Protein AF-A0A2G2G311-F1 (afdb_monomer_lite)

pLDDT: mean 85.08, std 13.62, range [51.59, 98.31]

Radius of gyration: 14.07 Å; chains: 1; bounding box: 33×25×42 Å

Structure (mmCIF, N/CA/C/O backbone):
data_AF-A0A2G2G311-F1
#
_entry.id   AF-A0A2G2G311-F1
#
loop_
_atom_site.group_PDB
_atom_site.id
_atom_site.type_symbol
_atom_site.label_atom_id
_atom_site.label_alt_id
_atom_site.label_comp_id
_atom_site.label_asym_id
_atom_site.label_entity_id
_atom_site.label_seq_id
_atom_site.pdbx_PDB_ins_code
_atom_site.Cartn_x
_atom_site.Cartn_y
_atom_site.Cartn_z
_atom_site.occupancy
_atom_site.B_iso_or_equiv
_atom_site.auth_seq_id
_atom_site.auth_comp_id
_atom_site.auth_asym_id
_atom_site.auth_atom_id
_atom_site.pdbx_PDB_model_num
ATOM 1 N N . MET A 1 1 ? 16.307 9.026 3.964 1.00 52.84 1 MET A N 1
ATOM 2 C CA . MET A 1 1 ? 15.283 8.804 2.924 1.00 52.84 1 MET A CA 1
ATOM 3 C C . MET A 1 1 ? 14.215 9.876 2.986 1.00 52.84 1 MET A C 1
ATOM 5 O O . MET A 1 1 ? 13.502 9.950 3.980 1.00 52.84 1 MET A O 1
ATOM 9 N N . ASP A 1 2 ? 14.129 10.684 1.928 1.00 55.81 2 ASP A N 1
ATOM 10 C CA . ASP A 1 2 ? 13.307 11.902 1.910 1.00 55.81 2 ASP A CA 1
ATOM 11 C C . ASP A 1 2 ? 12.074 11.801 0.999 1.00 55.81 2 ASP A C 1
ATOM 13 O O . ASP A 1 2 ? 11.094 12.500 1.244 1.00 55.81 2 ASP A O 1
ATOM 17 N N . VAL A 1 3 ? 12.078 10.948 -0.038 1.00 54.41 3 VAL A N 1
ATOM 18 C CA . VAL A 1 3 ? 10.929 10.772 -0.946 1.00 54.41 3 VAL A CA 1
ATOM 19 C C . VAL A 1 3 ? 10.929 9.364 -1.546 1.00 54.41 3 VAL A C 1
ATOM 21 O O . VAL A 1 3 ? 11.957 8.882 -2.023 1.00 54.41 3 VAL A O 1
ATOM 24 N N . SER A 1 4 ? 9.762 8.730 -1.601 1.00 60.53 4 SER A N 1
ATOM 25 C CA . SER A 1 4 ? 9.512 7.577 -2.463 1.00 60.53 4 SER A CA 1
ATOM 26 C C . SER A 1 4 ? 8.237 7.762 -3.267 1.00 60.53 4 SER A C 1
ATOM 28 O O . SER A 1 4 ? 7.318 8.468 -2.850 1.00 60.53 4 SER A O 1
ATOM 30 N N . GLY A 1 5 ? 8.214 7.170 -4.457 1.00 61.78 5 GLY A N 1
ATOM 31 C CA . GLY A 1 5 ? 7.080 7.232 -5.365 1.00 61.78 5 GLY A CA 1
ATOM 32 C C . GLY A 1 5 ? 6.890 5.912 -6.096 1.00 61.78 5 GLY A C 1
ATOM 33 O O . GLY A 1 5 ? 7.841 5.169 -6.334 1.00 61.78 5 GLY A O 1
ATOM 34 N N . ILE A 1 6 ? 5.642 5.635 -6.454 1.00 72.31 6 ILE A N 1
ATOM 35 C CA . ILE A 1 6 ? 5.285 4.571 -7.389 1.00 72.31 6 ILE A CA 1
ATOM 36 C C . ILE A 1 6 ? 5.026 5.247 -8.732 1.00 72.31 6 ILE A C 1
ATOM 38 O O . ILE A 1 6 ? 4.237 6.190 -8.810 1.00 72.31 6 ILE A O 1
ATOM 42 N N . PHE A 1 7 ? 5.706 4.778 -9.771 1.00 63.59 7 PHE A N 1
ATOM 43 C CA . PHE A 1 7 ? 5.576 5.273 -11.135 1.00 63.59 7 PHE A CA 1
ATOM 44 C C . PHE A 1 7 ? 4.925 4.186 -11.983 1.00 63.59 7 PHE A C 1
ATOM 46 O O . PHE A 1 7 ? 5.271 3.014 -11.869 1.00 63.59 7 PHE A O 1
ATOM 53 N N . VAL A 1 8 ? 3.977 4.562 -12.835 1.00 65.94 8 VAL A N 1
ATOM 54 C CA . VAL A 1 8 ? 3.384 3.654 -13.820 1.00 65.94 8 VAL A CA 1
ATOM 55 C C . VAL A 1 8 ? 3.875 4.108 -15.187 1.00 65.94 8 VAL A C 1
ATOM 57 O O . VAL A 1 8 ? 3.582 5.232 -15.595 1.00 65.94 8 VAL A O 1
ATOM 60 N N . ILE A 1 9 ? 4.655 3.264 -15.864 1.00 65.88 9 ILE A N 1
ATOM 61 C CA . ILE A 1 9 ? 5.176 3.539 -17.205 1.00 65.88 9 ILE A CA 1
ATOM 62 C C . ILE A 1 9 ? 4.379 2.689 -18.192 1.00 65.88 9 ILE A C 1
ATOM 64 O O . ILE A 1 9 ? 4.337 1.467 -18.078 1.00 65.88 9 ILE A O 1
ATOM 68 N N . THR A 1 10 ? 3.714 3.364 -19.127 1.00 61.22 10 THR A N 1
ATOM 69 C CA . THR A 1 10 ? 2.868 2.758 -20.176 1.00 61.22 10 THR A CA 1
ATOM 70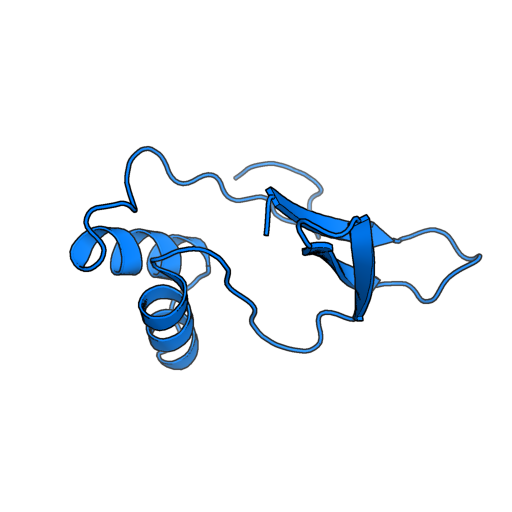 C C . THR A 1 10 ? 3.273 3.229 -21.574 1.00 61.22 10 THR A C 1
ATOM 72 O O . THR A 1 10 ? 2.491 3.113 -22.516 1.00 61.22 10 THR A O 1
ATOM 75 N N . ASP A 1 11 ? 4.466 3.824 -21.701 1.00 55.66 11 ASP A N 1
ATOM 76 C CA . ASP A 1 11 ? 4.958 4.379 -22.960 1.00 55.66 11 ASP A CA 1
ATOM 77 C C . ASP A 1 11 ? 6.083 3.507 -23.527 1.00 55.66 11 ASP A C 1
ATOM 79 O O . ASP A 1 11 ? 7.046 3.172 -22.830 1.00 55.66 11 ASP A O 1
ATOM 83 N N . GLY A 1 12 ? 5.942 3.148 -24.805 1.00 51.59 12 GLY A N 1
ATOM 84 C CA . GLY A 1 12 ? 6.646 2.047 -25.477 1.00 51.59 12 GLY A CA 1
ATOM 85 C C . GLY A 1 12 ? 8.153 2.229 -25.689 1.00 51.59 12 GLY A C 1
ATOM 86 O O . GLY A 1 12 ? 8.778 1.393 -26.341 1.00 51.59 12 GLY A O 1
ATOM 87 N N . ASP A 1 13 ? 8.739 3.293 -25.143 1.00 58.41 13 ASP A N 1
ATOM 88 C CA . ASP A 1 13 ? 10.187 3.498 -25.074 1.00 58.41 13 ASP A CA 1
ATOM 89 C C . ASP A 1 13 ? 10.822 2.769 -23.867 1.00 58.41 13 ASP A C 1
ATOM 91 O O . ASP A 1 13 ? 12.045 2.628 -23.797 1.00 58.41 13 ASP A O 1
ATOM 95 N N . CYS A 1 14 ? 10.005 2.278 -22.926 1.00 59.25 14 CYS A N 1
ATOM 96 C CA . CYS A 1 14 ? 10.404 1.505 -21.745 1.00 59.25 14 CYS A CA 1
ATOM 97 C C . CYS A 1 14 ? 9.665 0.154 -21.678 1.00 59.25 14 CYS A C 1
ATOM 99 O O . CYS A 1 14 ? 8.759 -0.117 -22.461 1.00 59.25 14 CYS A O 1
ATOM 101 N N . VAL A 1 15 ? 10.059 -0.721 -20.744 1.00 65.06 15 VAL A N 1
ATOM 102 C CA . VAL A 1 15 ? 9.270 -1.928 -20.448 1.00 65.06 15 VAL A CA 1
ATOM 103 C C . VAL A 1 15 ? 7.994 -1.486 -19.733 1.00 65.06 15 VAL A C 1
ATOM 105 O O . VAL A 1 15 ? 8.076 -0.837 -18.693 1.00 65.06 15 VAL A O 1
ATOM 108 N N . ASP A 1 16 ? 6.830 -1.830 -20.283 1.00 74.25 16 ASP A N 1
ATOM 109 C CA . ASP A 1 16 ? 5.544 -1.556 -19.635 1.00 74.25 16 ASP A CA 1
ATOM 110 C C . ASP A 1 16 ? 5.521 -2.172 -18.231 1.00 74.25 16 ASP A C 1
ATOM 112 O O . ASP A 1 16 ? 5.782 -3.368 -18.055 1.00 74.25 16 ASP A O 1
ATOM 116 N N . GLY A 1 17 ? 5.211 -1.362 -17.218 1.00 76.00 17 GLY A N 1
ATOM 117 C CA . GLY A 1 17 ? 5.222 -1.843 -15.845 1.00 76.00 17 GLY A CA 1
ATOM 118 C C . GLY A 1 17 ? 4.985 -0.787 -14.775 1.00 76.00 17 GLY A C 1
ATOM 119 O O . GLY A 1 17 ? 5.012 0.426 -15.003 1.00 76.00 17 GLY A O 1
ATOM 120 N N . VAL A 1 18 ? 4.764 -1.287 -13.562 1.00 80.69 18 VAL A N 1
ATOM 121 C CA . VAL A 1 18 ? 4.788 -0.488 -12.338 1.00 80.69 18 VAL A CA 1
ATOM 122 C C . VAL A 1 18 ? 6.214 -0.492 -11.818 1.00 80.69 18 VAL A C 1
ATOM 124 O O . VAL A 1 18 ? 6.828 -1.550 -11.711 1.00 80.69 18 VAL A O 1
ATOM 127 N N . TYR A 1 19 ? 6.727 0.679 -11.479 1.00 83.62 19 TYR A N 1
ATOM 128 C CA . TYR A 1 19 ? 8.069 0.869 -10.963 1.00 83.62 19 TYR A CA 1
ATOM 129 C C . TYR A 1 19 ? 8.016 1.458 -9.560 1.00 83.62 19 TYR A C 1
ATOM 131 O O . TYR A 1 19 ? 7.278 2.409 -9.286 1.00 83.62 19 TYR A O 1
ATOM 139 N N . ILE A 1 20 ? 8.837 0.910 -8.673 1.00 82.06 20 ILE A N 1
ATOM 140 C CA . ILE A 1 20 ? 9.134 1.514 -7.378 1.00 82.06 20 ILE A CA 1
ATOM 141 C C . ILE A 1 20 ? 10.364 2.382 -7.591 1.00 82.06 20 ILE A C 1
ATOM 143 O O . ILE A 1 20 ? 11.414 1.869 -7.981 1.00 82.06 20 ILE A O 1
ATOM 147 N N . ALA A 1 21 ? 10.245 3.685 -7.336 1.00 82.19 21 ALA A N 1
ATOM 148 C CA . ALA A 1 21 ? 11.390 4.579 -7.360 1.00 82.19 21 ALA A CA 1
ATOM 149 C C . ALA A 1 21 ? 11.618 5.187 -5.977 1.00 82.19 21 ALA A C 1
ATOM 151 O O . ALA A 1 21 ? 10.739 5.815 -5.375 1.00 82.19 21 ALA A O 1
ATOM 152 N N . VAL A 1 22 ? 12.834 5.002 -5.479 1.00 78.62 22 VAL A N 1
ATOM 153 C CA . VAL A 1 22 ? 13.257 5.484 -4.168 1.00 78.62 22 VAL A CA 1
ATOM 154 C C . VAL A 1 22 ? 14.345 6.521 -4.363 1.00 78.62 22 VAL A C 1
ATOM 156 O O . VAL A 1 22 ? 15.306 6.303 -5.106 1.00 78.62 22 VAL A O 1
ATOM 159 N N . LYS A 1 23 ? 14.196 7.650 -3.671 1.00 83.06 23 LYS A N 1
ATOM 160 C CA . LYS A 1 23 ? 15.222 8.678 -3.584 1.00 83.06 23 LYS A CA 1
ATOM 161 C C . LYS A 1 23 ? 15.722 8.770 -2.149 1.00 83.06 23 LYS A C 1
ATOM 163 O O . LYS A 1 23 ? 14.979 9.145 -1.236 1.00 83.06 23 LYS A O 1
ATOM 168 N N . ASP A 1 24 ? 16.997 8.460 -1.949 1.00 75.38 24 ASP A N 1
ATOM 169 C CA . ASP A 1 24 ? 17.605 8.623 -0.630 1.00 75.38 24 ASP A CA 1
ATOM 170 C C . ASP A 1 24 ? 18.039 10.076 -0.372 1.00 75.38 24 ASP A C 1
ATOM 172 O O . ASP A 1 24 ? 18.096 10.901 -1.289 1.00 75.38 24 ASP A O 1
ATOM 176 N N . SER A 1 25 ? 18.356 10.392 0.886 1.00 77.81 25 SER A N 1
ATOM 177 C CA . SER A 1 25 ? 18.800 11.722 1.334 1.00 77.81 25 SER A CA 1
ATOM 178 C C . SER A 1 25 ? 20.037 12.223 0.587 1.00 77.81 25 SER A C 1
ATOM 180 O O . SER A 1 25 ? 20.220 13.424 0.408 1.00 77.81 25 SER A O 1
ATOM 182 N N . ASP A 1 26 ? 20.846 11.302 0.065 1.00 82.06 26 ASP A N 1
ATOM 183 C CA . ASP A 1 26 ? 22.061 11.616 -0.688 1.00 82.06 26 ASP A CA 1
ATOM 184 C C . ASP A 1 26 ? 21.778 11.887 -2.180 1.00 82.06 26 ASP A C 1
ATOM 186 O O . ASP A 1 26 ? 22.695 11.945 -2.995 1.00 82.06 26 ASP A O 1
ATOM 190 N N . ASN A 1 27 ? 20.504 12.051 -2.565 1.00 73.44 27 ASN A N 1
ATOM 191 C CA . ASN A 1 27 ? 20.033 12.171 -3.952 1.00 73.44 27 ASN A CA 1
ATOM 192 C C . ASN A 1 27 ? 20.389 10.971 -4.846 1.00 73.44 27 ASN A C 1
ATOM 194 O O . ASN A 1 27 ? 20.455 11.105 -6.069 1.00 73.44 27 ASN A O 1
ATOM 198 N N . THR A 1 28 ? 20.586 9.796 -4.251 1.00 74.62 28 THR A N 1
ATOM 199 C CA . THR A 1 28 ? 20.713 8.549 -5.011 1.00 74.62 28 THR A CA 1
ATOM 200 C C . THR A 1 28 ? 19.323 8.067 -5.410 1.00 74.62 28 THR A C 1
ATOM 202 O O . THR A 1 28 ? 18.428 8.010 -4.566 1.00 74.62 28 THR A O 1
ATOM 205 N N . TYR A 1 29 ? 19.157 7.739 -6.692 1.00 78.31 29 TYR A N 1
ATOM 206 C CA . TYR A 1 29 ? 17.921 7.209 -7.260 1.00 78.31 29 TYR A CA 1
ATOM 207 C C . TYR A 1 29 ? 18.086 5.717 -7.535 1.00 78.31 29 TYR A C 1
ATOM 209 O O . TYR A 1 29 ? 19.075 5.305 -8.142 1.00 78.31 29 TYR A O 1
ATOM 217 N N . ALA A 1 30 ? 17.109 4.928 -7.106 1.00 75.19 30 ALA A N 1
ATOM 218 C CA . ALA A 1 30 ? 16.964 3.536 -7.500 1.00 75.19 30 ALA A CA 1
ATOM 219 C C . ALA A 1 30 ? 15.559 3.334 -8.062 1.00 75.19 30 ALA A C 1
ATOM 221 O O . ALA A 1 30 ? 14.589 3.777 -7.448 1.00 75.19 30 ALA A O 1
ATOM 222 N N . GLU A 1 31 ? 15.469 2.665 -9.207 1.00 80.25 31 GLU A N 1
ATOM 223 C CA . GLU A 1 31 ? 14.214 2.236 -9.815 1.00 80.25 31 GLU A CA 1
ATOM 224 C C . GLU A 1 31 ? 14.249 0.725 -10.044 1.00 80.25 31 GLU A C 1
ATOM 226 O O . GLU A 1 31 ? 15.269 0.164 -10.452 1.00 80.25 31 GLU A O 1
ATOM 231 N N . CYS A 1 32 ? 13.140 0.052 -9.764 1.00 78.06 32 CYS A N 1
ATOM 232 C CA . CYS A 1 32 ? 12.959 -1.352 -10.101 1.00 78.06 32 CYS A CA 1
ATOM 233 C C . CYS A 1 32 ? 11.506 -1.630 -10.480 1.00 78.06 32 CYS A C 1
ATOM 235 O O . CYS A 1 32 ? 10.595 -0.925 -10.044 1.00 78.06 32 CYS A O 1
ATOM 237 N N . ILE A 1 33 ? 11.300 -2.664 -11.295 1.00 83.81 33 ILE A N 1
ATOM 238 C CA . ILE A 1 33 ? 9.961 -3.173 -11.599 1.00 83.81 33 ILE A CA 1
ATOM 239 C C . ILE A 1 33 ? 9.350 -3.716 -10.301 1.00 83.81 33 ILE A C 1
ATOM 241 O O . ILE A 1 33 ? 10.004 -4.444 -9.556 1.00 83.81 33 ILE A O 1
ATOM 245 N N . ALA A 1 34 ? 8.095 -3.365 -10.042 1.00 84.31 34 ALA A N 1
ATOM 246 C CA . ALA A 1 34 ? 7.312 -3.865 -8.924 1.00 84.31 34 ALA A CA 1
ATOM 247 C C . ALA A 1 34 ? 6.779 -5.270 -9.248 1.00 84.31 34 ALA A C 1
ATOM 249 O O . ALA A 1 34 ? 5.644 -5.440 -9.688 1.00 84.31 34 ALA A O 1
ATOM 250 N N . ASP A 1 35 ? 7.618 -6.285 -9.053 1.00 86.44 35 ASP A N 1
ATOM 251 C CA . ASP A 1 35 ? 7.270 -7.704 -9.221 1.00 86.44 35 ASP A CA 1
ATOM 252 C C . ASP A 1 35 ? 6.847 -8.390 -7.905 1.00 86.44 35 ASP A C 1
ATOM 254 O O . ASP A 1 35 ? 6.525 -9.579 -7.886 1.00 86.44 35 ASP A O 1
ATOM 258 N N . HIS A 1 36 ? 6.811 -7.638 -6.804 1.00 86.00 36 HIS A N 1
ATOM 259 C CA . HIS A 1 36 ? 6.403 -8.089 -5.478 1.00 86.00 36 HIS A CA 1
ATOM 260 C C . HIS A 1 36 ? 5.708 -6.968 -4.696 1.00 86.00 36 HIS A C 1
ATOM 262 O O . HIS A 1 36 ? 5.758 -5.790 -5.057 1.00 86.00 36 HIS A O 1
ATOM 268 N N . ASN A 1 37 ? 5.063 -7.343 -3.590 1.00 90.62 37 ASN A N 1
ATOM 269 C CA . ASN A 1 37 ? 4.496 -6.387 -2.647 1.00 90.62 37 ASN A CA 1
ATOM 270 C C . ASN A 1 37 ? 5.603 -5.534 -2.020 1.00 90.62 37 ASN A C 1
ATOM 272 O O . ASN A 1 37 ? 6.571 -6.065 -1.480 1.00 90.62 37 ASN A O 1
ATOM 276 N N . TYR A 1 38 ? 5.413 -4.219 -2.030 1.00 88.81 38 TYR A N 1
ATOM 277 C CA . TYR A 1 38 ? 6.334 -3.260 -1.436 1.00 88.81 38 TYR A CA 1
ATOM 278 C C . TYR A 1 38 ? 5.591 -2.338 -0.472 1.00 88.81 38 TYR A C 1
ATOM 280 O O . TYR A 1 38 ? 4.458 -1.930 -0.730 1.00 88.81 38 TYR A O 1
ATOM 288 N N . ALA A 1 39 ? 6.240 -1.996 0.636 1.00 90.62 39 ALA A N 1
ATOM 289 C CA . ALA A 1 39 ? 5.768 -0.992 1.576 1.00 90.62 39 ALA A CA 1
ATOM 290 C C . ALA A 1 39 ? 6.957 -0.171 2.073 1.00 90.62 39 ALA A C 1
ATOM 292 O O . ALA A 1 39 ? 8.080 -0.668 2.137 1.00 90.62 39 ALA A O 1
ATOM 293 N N . GLN A 1 40 ? 6.701 1.080 2.447 1.00 88.38 40 GLN A N 1
ATOM 294 C CA . GLN A 1 40 ? 7.727 1.975 2.965 1.00 88.38 40 GLN A CA 1
ATOM 295 C C . GLN A 1 40 ? 7.149 2.922 4.015 1.00 88.38 40 GLN A C 1
ATOM 297 O O . GLN A 1 40 ? 6.008 3.369 3.904 1.00 88.38 40 GLN A O 1
ATOM 302 N N . GLY A 1 41 ? 7.967 3.244 5.017 1.00 89.12 41 GLY A N 1
ATOM 303 C CA . GLY A 1 41 ? 7.602 4.060 6.177 1.00 89.12 41 GLY A CA 1
ATOM 304 C C . GLY A 1 41 ? 7.728 3.262 7.475 1.00 89.12 41 GLY A C 1
ATOM 305 O O . GLY A 1 41 ? 8.010 2.073 7.446 1.00 89.12 41 GLY A O 1
ATOM 306 N N . SER A 1 42 ? 7.503 3.888 8.631 1.00 94.12 42 SER A N 1
ATOM 307 C CA . SER A 1 42 ? 7.631 3.229 9.948 1.00 94.12 42 SER A CA 1
ATOM 308 C C . SER A 1 42 ? 6.685 2.037 10.162 1.00 94.12 42 SER A C 1
ATOM 310 O O . SER A 1 42 ? 6.958 1.170 10.994 1.00 94.12 42 SER A O 1
ATOM 312 N N . GLY A 1 43 ? 5.575 1.989 9.420 1.00 95.56 43 GLY A N 1
ATOM 313 C CA . GLY A 1 43 ? 4.586 0.911 9.456 1.00 95.56 43 GLY A CA 1
ATOM 314 C C . GLY A 1 43 ? 4.799 -0.210 8.430 1.00 95.56 43 GLY A C 1
ATOM 315 O O . GLY A 1 43 ? 3.960 -1.111 8.356 1.00 95.56 43 GLY A O 1
ATOM 316 N N . ASP A 1 44 ? 5.873 -0.172 7.638 1.00 95.12 44 ASP A N 1
ATOM 317 C CA . ASP A 1 44 ? 6.114 -1.074 6.502 1.00 95.12 44 ASP A CA 1
ATOM 318 C C . ASP A 1 44 ? 6.043 -2.566 6.863 1.00 95.12 44 ASP A C 1
ATOM 320 O O . ASP A 1 44 ? 5.312 -3.322 6.229 1.00 95.12 44 ASP A O 1
ATOM 324 N N . GLN A 1 45 ? 6.707 -2.979 7.939 1.00 96.94 45 GLN A N 1
ATOM 325 C CA . GLN A 1 45 ? 6.738 -4.352 8.436 1.00 96.94 45 GLN A CA 1
ATOM 326 C C . GLN A 1 45 ? 5.340 -4.891 8.769 1.00 96.94 45 GLN A C 1
ATOM 328 O O . GLN A 1 45 ? 5.053 -6.069 8.557 1.00 96.94 45 GLN A O 1
ATOM 333 N N . TRP A 1 46 ? 4.441 -4.032 9.258 1.00 98.00 46 TRP A N 1
ATOM 334 C CA . TRP A 1 46 ? 3.068 -4.415 9.582 1.00 98.00 46 TRP A CA 1
ATOM 335 C C . TRP A 1 46 ? 2.211 -4.524 8.325 1.00 98.00 46 TRP A C 1
ATOM 337 O O . TRP A 1 46 ? 1.414 -5.455 8.215 1.00 98.00 46 TRP A O 1
ATOM 347 N N . ALA A 1 47 ? 2.387 -3.597 7.381 1.00 97.75 47 ALA A N 1
ATOM 348 C CA . ALA A 1 47 ? 1.698 -3.634 6.098 1.00 97.75 47 ALA A CA 1
ATOM 349 C C . ALA A 1 47 ? 2.124 -4.860 5.273 1.00 97.75 47 ALA A C 1
ATOM 351 O O . ALA A 1 47 ? 1.262 -5.588 4.789 1.00 97.75 47 ALA A O 1
ATOM 352 N N . LEU A 1 48 ? 3.425 -5.148 5.179 1.00 97.00 48 LEU A N 1
ATOM 353 C CA . LEU A 1 48 ? 3.943 -6.329 4.478 1.00 97.00 48 LEU A CA 1
ATOM 354 C C . LEU A 1 48 ? 3.430 -7.623 5.106 1.00 97.00 48 LEU A C 1
ATOM 356 O O . LEU A 1 48 ? 2.874 -8.455 4.399 1.00 97.00 48 LEU A O 1
ATOM 360 N N . ALA A 1 49 ? 3.489 -7.748 6.436 1.00 97.75 49 ALA A N 1
ATOM 361 C CA . ALA A 1 49 ? 2.930 -8.915 7.116 1.00 97.75 49 ALA A CA 1
ATOM 362 C C . ALA A 1 49 ? 1.427 -9.084 6.826 1.00 97.75 49 ALA A C 1
ATOM 364 O O . ALA A 1 49 ? 0.946 -10.192 6.608 1.00 97.75 49 ALA A O 1
ATOM 365 N N . ALA A 1 50 ? 0.663 -7.990 6.799 1.00 98.12 50 ALA A N 1
ATOM 366 C CA . ALA A 1 50 ? -0.749 -8.034 6.438 1.00 98.12 50 ALA A CA 1
ATOM 367 C C . ALA A 1 50 ? -0.974 -8.515 4.993 1.00 98.12 50 ALA A C 1
ATOM 369 O O . ALA A 1 50 ? -1.861 -9.343 4.768 1.00 98.12 50 ALA A O 1
ATOM 370 N N . LEU A 1 51 ? -0.176 -8.027 4.041 1.00 97.38 51 LEU A N 1
ATOM 371 C CA . LEU A 1 51 ? -0.212 -8.457 2.640 1.00 97.38 51 LEU A CA 1
ATOM 372 C C . LEU A 1 51 ? 0.142 -9.944 2.495 1.00 97.38 51 LEU A C 1
ATOM 374 O O . LEU A 1 51 ? -0.567 -10.666 1.796 1.00 97.38 51 LEU A O 1
ATOM 378 N N . ASP A 1 52 ? 1.156 -10.430 3.215 1.00 97.62 52 ASP A N 1
ATOM 379 C CA . ASP A 1 52 ? 1.538 -11.851 3.245 1.00 97.62 52 ASP A CA 1
ATOM 380 C C . ASP A 1 52 ? 0.405 -12.747 3.774 1.00 97.62 52 ASP A C 1
ATOM 382 O O . ASP A 1 52 ? 0.271 -13.911 3.395 1.00 97.62 52 ASP A O 1
ATOM 386 N N . HIS A 1 53 ? -0.463 -12.188 4.622 1.00 97.69 53 HIS A N 1
ATOM 387 C CA . HIS A 1 53 ? -1.681 -12.828 5.114 1.00 97.69 53 HIS A CA 1
ATOM 388 C C . HIS A 1 53 ? -2.909 -12.630 4.202 1.00 97.69 53 HIS A C 1
ATOM 390 O O . HIS A 1 53 ? -4.031 -12.939 4.609 1.00 97.69 53 HIS A O 1
ATOM 396 N N . GLY A 1 54 ? -2.719 -12.150 2.971 1.00 96.81 54 GLY A N 1
ATOM 397 C CA . GLY A 1 54 ? -3.762 -12.053 1.947 1.00 96.81 54 GLY A CA 1
ATOM 398 C C . GLY A 1 54 ? -4.694 -10.850 2.088 1.00 96.81 54 GLY A C 1
ATOM 399 O O . GLY A 1 54 ? -5.768 -10.843 1.488 1.00 96.81 54 GLY A O 1
ATOM 400 N N . LYS A 1 55 ? -4.320 -9.840 2.883 1.00 97.50 55 LYS A N 1
ATOM 401 C CA . LYS A 1 55 ? -5.065 -8.576 2.948 1.00 97.50 55 LYS A CA 1
ATOM 402 C C . LYS A 1 55 ? -4.858 -7.759 1.676 1.00 97.50 55 LYS A C 1
ATOM 404 O O . LYS A 1 55 ? -3.814 -7.831 1.036 1.00 97.50 55 LYS A O 1
ATOM 409 N N . THR A 1 56 ? -5.843 -6.935 1.337 1.00 96.44 56 THR A N 1
ATOM 410 C CA . THR A 1 56 ? -5.697 -5.914 0.291 1.00 96.44 56 THR A CA 1
ATOM 411 C C . THR A 1 56 ? -4.731 -4.804 0.725 1.00 96.44 56 THR A C 1
ATOM 413 O O . THR A 1 56 ? -4.483 -4.619 1.917 1.00 96.44 56 THR A O 1
ATOM 416 N N . ALA A 1 57 ? -4.236 -3.997 -0.223 1.00 94.75 57 ALA A N 1
ATOM 417 C CA . ALA A 1 57 ? -3.373 -2.847 0.074 1.00 94.75 57 ALA A CA 1
ATOM 418 C C . ALA A 1 57 ? -3.997 -1.882 1.101 1.00 94.75 57 ALA A C 1
ATOM 420 O O . ALA A 1 57 ? -3.327 -1.439 2.033 1.00 94.75 57 ALA A O 1
ATOM 421 N N . LYS A 1 58 ? -5.305 -1.616 0.985 1.00 96.88 58 LYS A N 1
ATOM 422 C CA . LYS A 1 58 ? -6.044 -0.782 1.941 1.00 96.88 58 LYS A CA 1
ATOM 423 C C . LYS A 1 58 ? -6.036 -1.386 3.344 1.00 96.88 58 LYS A C 1
ATOM 425 O O . LYS A 1 58 ? -5.646 -0.722 4.299 1.00 96.88 58 LYS A O 1
ATOM 430 N N . GLU A 1 59 ? -6.435 -2.650 3.458 1.00 98.06 59 GLU A N 1
ATOM 431 C CA . GLU A 1 59 ? -6.502 -3.357 4.740 1.00 98.06 59 GLU A CA 1
ATOM 432 C C . GLU A 1 59 ? -5.123 -3.537 5.385 1.00 98.06 59 GLU A C 1
ATOM 434 O O . GLU A 1 59 ? -5.025 -3.635 6.608 1.00 98.06 59 GLU A O 1
ATOM 439 N N . ALA A 1 60 ? -4.059 -3.604 4.582 1.00 98.19 60 ALA A N 1
ATOM 440 C CA . ALA A 1 60 ? -2.687 -3.666 5.062 1.00 98.19 60 ALA A CA 1
ATOM 441 C C . ALA A 1 60 ? -2.246 -2.349 5.714 1.00 98.19 60 ALA A C 1
ATOM 443 O O . ALA A 1 60 ? -1.696 -2.371 6.816 1.00 98.19 60 ALA A O 1
ATOM 444 N N . VAL A 1 61 ? -2.559 -1.206 5.093 1.00 97.50 61 VAL A N 1
ATOM 445 C CA . VAL A 1 61 ? -2.327 0.119 5.694 1.00 97.50 61 VAL A CA 1
ATOM 446 C C . VAL A 1 61 ? -3.170 0.288 6.958 1.00 97.50 61 VAL A C 1
ATOM 448 O O . VAL A 1 61 ? -2.647 0.685 7.996 1.00 97.50 61 VAL A O 1
ATOM 451 N N . GLU A 1 62 ? -4.451 -0.086 6.914 1.00 98.19 62 GLU A N 1
ATOM 452 C CA . GLU A 1 62 ? -5.332 -0.045 8.090 1.00 98.19 62 GLU A CA 1
ATOM 453 C C . GLU A 1 62 ? -4.806 -0.929 9.229 1.00 98.19 62 GLU A C 1
ATOM 455 O O . GLU A 1 62 ? -4.873 -0.540 10.393 1.00 98.19 62 GLU A O 1
ATOM 460 N N . TYR A 1 63 ? -4.230 -2.095 8.919 1.00 98.31 63 TYR A N 1
ATOM 461 C CA . TYR A 1 63 ? -3.587 -2.935 9.925 1.00 98.31 63 TYR A CA 1
ATOM 462 C C . TYR A 1 63 ? -2.338 -2.271 10.513 1.00 98.31 63 TYR A C 1
ATOM 464 O O . TYR A 1 63 ? -2.181 -2.261 11.737 1.00 98.31 63 TYR A O 1
ATOM 472 N N . ALA A 1 64 ? -1.483 -1.672 9.680 1.00 98.25 64 ALA A N 1
ATOM 473 C CA . ALA A 1 64 ? -0.301 -0.946 10.140 1.00 98.25 64 ALA A CA 1
ATOM 474 C C . ALA A 1 64 ? -0.661 0.197 11.102 1.00 98.25 64 ALA A C 1
ATOM 476 O O . ALA A 1 64 ? -0.018 0.337 12.142 1.00 98.25 64 ALA A O 1
ATOM 477 N N . MET A 1 65 ? -1.759 0.918 10.846 1.00 98.06 65 MET A N 1
ATOM 478 C CA . MET A 1 65 ? -2.292 1.959 11.742 1.00 98.06 65 MET A CA 1
ATOM 479 C C . MET A 1 65 ? -2.659 1.440 13.144 1.00 98.06 65 MET A C 1
ATOM 481 O O . MET A 1 65 ? -2.727 2.215 14.094 1.00 98.06 65 MET A O 1
ATOM 485 N N . THR A 1 66 ? -2.898 0.134 13.314 1.00 97.94 66 THR A N 1
ATOM 486 C CA . THR A 1 66 ? -3.185 -0.451 14.639 1.00 97.94 66 THR A CA 1
ATOM 487 C C . THR A 1 66 ? -1.932 -0.732 15.468 1.00 97.94 66 THR A C 1
ATOM 489 O O . THR A 1 66 ? -2.043 -1.024 16.661 1.00 97.94 66 THR A O 1
ATOM 492 N N . AR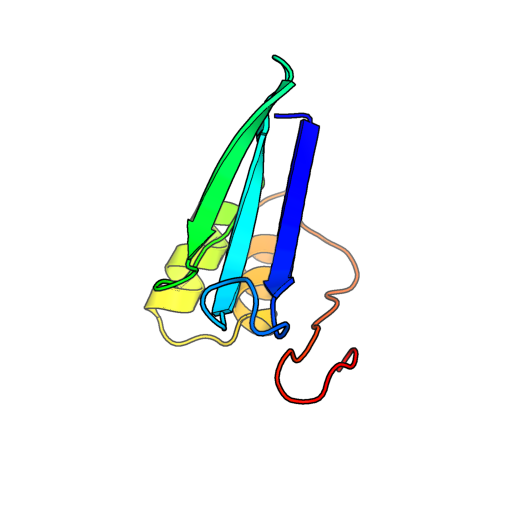G A 1 67 ? -0.744 -0.696 14.850 1.00 97.94 67 ARG A N 1
ATOM 493 C CA . ARG A 1 67 ? 0.526 -1.134 15.453 1.00 97.94 67 ARG A CA 1
ATOM 494 C C . ARG A 1 67 ? 1.603 -0.059 15.459 1.00 97.94 67 ARG A C 1
ATOM 496 O O . ARG A 1 67 ? 2.391 -0.020 16.399 1.00 97.94 67 ARG A O 1
ATOM 503 N N . ASP A 1 68 ? 1.637 0.789 14.438 1.00 97.75 68 ASP A N 1
ATOM 504 C CA . ASP A 1 68 ? 2.589 1.887 14.314 1.00 97.75 68 ASP A CA 1
ATOM 505 C C . ASP A 1 68 ? 1.937 3.219 14.701 1.00 97.75 68 ASP A C 1
ATOM 507 O O . ASP A 1 68 ? 0.994 3.675 14.060 1.00 97.75 68 ASP A O 1
ATOM 511 N N . VAL A 1 69 ? 2.465 3.868 15.741 1.00 96.88 69 VAL A N 1
ATOM 512 C CA . VAL A 1 69 ? 1.916 5.126 16.284 1.00 96.88 69 VAL A CA 1
ATOM 513 C C . VAL A 1 69 ? 2.062 6.315 15.332 1.00 96.88 69 VAL A C 1
ATOM 515 O O . VAL A 1 69 ? 1.408 7.338 15.528 1.00 96.88 69 VAL A O 1
ATOM 518 N N . TYR A 1 70 ? 2.916 6.190 14.315 1.00 96.88 70 TYR A N 1
ATOM 519 C CA . TYR A 1 70 ? 3.132 7.209 13.291 1.00 96.88 70 TYR A CA 1
ATOM 520 C C . TYR A 1 70 ? 2.283 6.983 12.030 1.00 96.88 70 TYR A C 1
ATOM 522 O O . TYR A 1 70 ? 2.267 7.840 11.148 1.00 96.88 70 TYR A O 1
ATOM 530 N N . SER A 1 71 ? 1.543 5.873 11.957 1.00 95.56 71 SER A N 1
ATOM 531 C CA . SER A 1 71 ? 0.652 5.539 10.847 1.00 95.56 71 SER A CA 1
ATOM 532 C C . SER A 1 71 ? -0.802 5.823 11.227 1.00 95.56 71 SER A C 1
ATOM 534 O O . SER A 1 71 ? -1.316 5.300 12.213 1.00 95.56 71 SER A O 1
ATOM 536 N N . GLY A 1 72 ? -1.507 6.644 10.444 1.00 94.81 72 GLY A N 1
ATOM 537 C CA . GLY A 1 72 ? -2.873 7.044 10.779 1.00 94.81 72 GLY A CA 1
ATOM 538 C C . GLY A 1 72 ? -3.583 7.851 9.692 1.00 94.81 72 GLY A C 1
ATOM 539 O O . GLY A 1 72 ? -3.042 8.100 8.619 1.00 94.81 72 GLY A O 1
ATOM 540 N N . GLY A 1 73 ? -4.799 8.308 10.003 1.00 96.12 73 GLY A N 1
ATOM 541 C CA . GLY A 1 73 ? -5.584 9.181 9.129 1.00 96.12 73 GLY A CA 1
ATOM 542 C C . GLY A 1 73 ? -6.447 8.434 8.110 1.00 96.12 73 GLY A C 1
ATOM 543 O O . GLY A 1 73 ? -6.935 7.336 8.371 1.00 96.12 73 GLY A O 1
ATOM 544 N N . LYS A 1 74 ? -6.701 9.081 6.968 1.00 96.50 74 LYS A N 1
ATOM 545 C CA . LYS A 1 74 ? -7.504 8.521 5.877 1.00 96.50 74 LYS A CA 1
ATOM 546 C C . LYS A 1 74 ? -6.601 7.736 4.929 1.00 96.50 74 LYS A C 1
ATOM 548 O O . LYS A 1 74 ? -5.640 8.291 4.406 1.00 96.50 74 LYS A 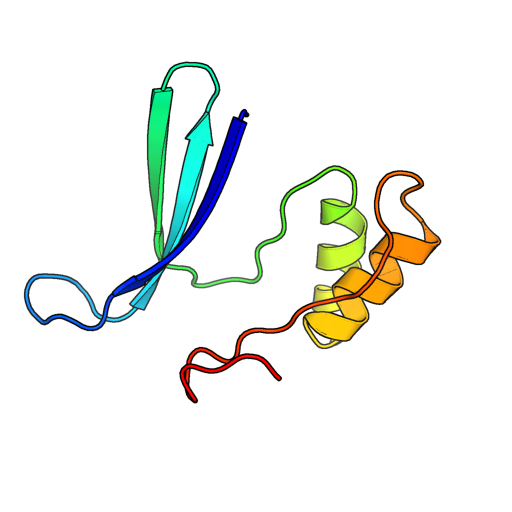O 1
ATOM 553 N N . VAL A 1 75 ? -6.953 6.481 4.659 1.00 96.00 75 VAL A N 1
ATOM 554 C CA . VAL A 1 75 ? -6.284 5.678 3.629 1.00 96.00 75 VAL A CA 1
ATOM 555 C C . VAL A 1 75 ? -6.785 6.100 2.248 1.00 96.00 75 VAL A C 1
ATOM 557 O O . VAL A 1 75 ? -7.993 6.189 2.020 1.00 96.00 75 VAL A O 1
ATOM 560 N N . HIS A 1 76 ? -5.848 6.363 1.341 1.00 94.81 76 HIS A N 1
ATOM 561 C CA . HIS A 1 76 ? -6.101 6.638 -0.069 1.00 94.81 76 HIS A CA 1
ATOM 562 C C . HIS A 1 76 ? -5.597 5.458 -0.892 1.00 94.81 76 HIS A C 1
ATOM 564 O O . HIS A 1 76 ? -4.484 4.988 -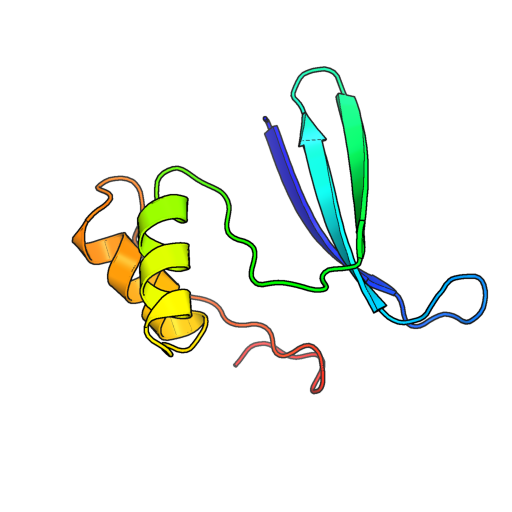0.668 1.00 94.81 76 HIS A O 1
ATOM 570 N N . VAL A 1 77 ? -6.410 4.988 -1.831 1.00 94.75 77 VAL A N 1
ATOM 571 C CA . VAL A 1 77 ? -6.071 3.864 -2.704 1.00 94.75 77 VAL A CA 1
ATOM 572 C C . VAL A 1 77 ? -6.123 4.364 -4.134 1.00 94.75 77 VAL A C 1
ATOM 574 O O . VAL A 1 77 ? -7.078 5.039 -4.504 1.00 94.75 77 VAL A O 1
ATOM 577 N N . TYR A 1 78 ? -5.098 4.058 -4.920 1.00 90.81 78 TYR A N 1
ATOM 578 C CA . TYR A 1 78 ? -5.071 4.339 -6.349 1.00 90.81 78 TYR A CA 1
ATOM 579 C C . TYR A 1 78 ? -5.061 3.011 -7.098 1.00 90.81 78 TYR A C 1
ATOM 581 O O . TYR A 1 78 ? -4.216 2.156 -6.832 1.00 90.81 78 TYR A O 1
ATOM 589 N N . ASP A 1 79 ? -6.021 2.833 -7.994 1.00 90.06 79 ASP A N 1
ATOM 590 C CA . ASP A 1 79 ? -6.135 1.662 -8.852 1.00 90.06 79 ASP A CA 1
ATOM 591 C C . ASP A 1 79 ? -5.435 1.977 -10.177 1.00 90.06 79 ASP A C 1
ATOM 593 O O . ASP A 1 79 ? -5.865 2.856 -10.925 1.00 90.06 79 ASP A O 1
ATOM 597 N N . ILE A 1 80 ? -4.32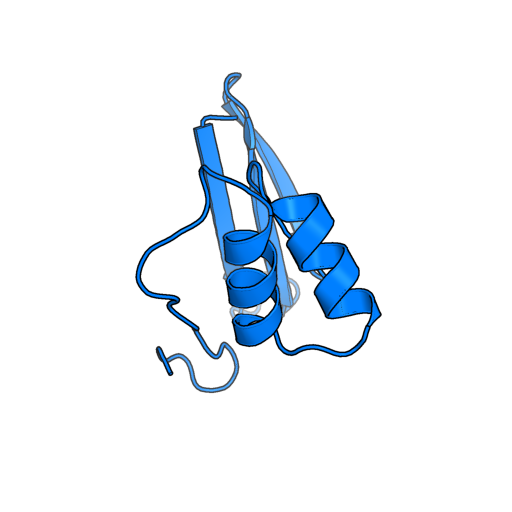0 1.296 -10.437 1.00 85.44 80 ILE A N 1
ATOM 598 C CA . ILE A 1 80 ? -3.493 1.533 -11.625 1.00 85.44 80 ILE A CA 1
ATOM 599 C C . ILE A 1 80 ? -4.178 1.088 -12.918 1.00 85.44 80 ILE A C 1
ATOM 601 O O . ILE A 1 80 ? -3.955 1.711 -13.952 1.00 85.44 80 ILE A O 1
ATOM 605 N N . ASP A 1 81 ? -5.036 0.067 -12.855 1.00 85.50 81 ASP A N 1
ATOM 606 C CA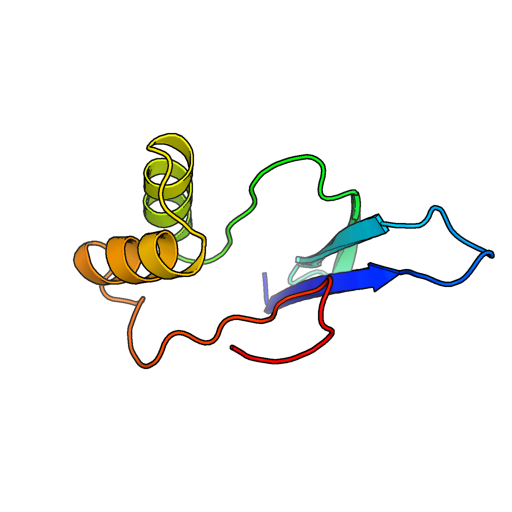 . ASP A 1 81 ? -5.731 -0.461 -14.029 1.00 85.50 81 ASP A CA 1
ATOM 607 C C . ASP A 1 81 ? -6.867 0.481 -14.439 1.00 85.50 81 ASP A C 1
ATOM 609 O O . ASP A 1 81 ? -7.157 0.652 -15.623 1.00 85.50 81 ASP A O 1
ATOM 613 N N . LYS A 1 82 ? -7.506 1.124 -13.453 1.00 88.12 82 LYS A N 1
ATOM 614 C CA . LYS A 1 82 ? -8.553 2.130 -13.691 1.00 88.12 82 LYS A CA 1
ATOM 615 C C . LYS A 1 82 ? -8.014 3.546 -13.873 1.00 88.12 82 LYS A C 1
ATOM 617 O O . LYS A 1 82 ? -8.709 4.384 -14.442 1.00 88.12 82 LYS A O 1
ATOM 622 N N . GLY A 1 83 ? -6.809 3.826 -13.382 1.00 86.00 83 GLY A N 1
ATOM 623 C CA . GLY A 1 83 ? -6.215 5.159 -13.400 1.00 86.00 83 GLY A CA 1
ATOM 624 C C . GLY A 1 83 ? -6.932 6.167 -12.495 1.00 86.00 83 GLY A C 1
ATOM 625 O O . GLY A 1 83 ? -7.011 7.346 -12.839 1.00 86.00 83 GLY A O 1
ATOM 626 N N . GLU A 1 84 ? -7.485 5.729 -11.358 1.00 91.00 84 GLU A N 1
ATOM 627 C CA . GLU A 1 84 ? -8.248 6.597 -10.451 1.00 91.00 84 GLU A CA 1
ATOM 628 C C . GLU A 1 84 ? -8.083 6.236 -8.966 1.00 91.00 84 GLU A C 1
ATOM 630 O O . GLU A 1 84 ? -7.675 5.131 -8.604 1.00 91.00 84 GLU A O 1
ATOM 635 N N . PHE A 1 85 ? -8.425 7.187 -8.088 1.00 91.75 85 PHE A N 1
ATOM 636 C CA . PHE A 1 85 ? -8.531 6.929 -6.651 1.00 91.75 85 PHE A CA 1
ATOM 637 C C . PHE A 1 85 ? -9.856 6.230 -6.319 1.00 91.75 85 PHE A C 1
ATOM 639 O O . PHE A 1 85 ? -10.910 6.694 -6.759 1.00 91.75 85 PHE A O 1
ATOM 646 N N . ILE A 1 86 ? -9.803 5.183 -5.488 1.00 92.38 86 ILE A N 1
ATOM 647 C CA . ILE A 1 86 ? -10.959 4.370 -5.057 1.00 92.38 86 ILE A CA 1
ATOM 648 C C . ILE A 1 86 ? -11.162 4.351 -3.536 1.00 92.38 86 ILE A C 1
ATOM 650 O O . ILE A 1 86 ? -10.201 4.625 -2.776 1.00 92.38 86 ILE A O 1
#

Sequence (86 aa):
MDVSGIFVITDGDCVDGVYIAVKDSDNTYAECIADHNYAQGSGDQWALAALDHGKTAKEAVEYAMTRDVYSGGKVHVYDIDKGEFI

Secondary structure (DSSP, 8-state):
--EEEEEEE-STTS--EEEEEEE-TT--EEEEE--S----STTHHHHHHHHHTT--HHHHHHHHTTT-TT--S----EETTTTEE-

Foldseek 3Di:
DPDWDWDQDPDPVDPGAIWTWDQDPVRDIDIDGCPDDFDDDPLGVQLVVCVVVVDDSQVSLVRSVVPDVPRDDDDWDADPVVRGID